Protein AF-A0A2V3DVJ8-F1 (afdb_monomer_lite)

Secondary structure (DSSP, 8-state):
---TTEEE-SS-EEEEEEES---EEEE-TTS-EEEE-SSS-EEE-TT-EEEE---SS-S-EEEEETT------BTTB-PPP---

Sequence (84 aa):
MFQPGALDAVEDQVLSVTRAPAPLFVTDMNGGRRFQVGESPFSLLAGERLKLGQPASGFRSYRAFRGGLSLPQVFFSRSIDLLS

Radius of gyration: 14.28 Å; chains: 1; bounding box: 32×28×44 Å

Foldseek 3Di:
DDDPAKDAAQAKWKKAKDDQFWWKWKAAPVRDIDTDGGPDIDIRHRRIMIGTHDGPDDDDMDMAIVVGDPDDDDPNDPDDDPDD

pLDDT: mean 91.85, std 9.25, range [45.84, 97.88]

Structure (mmCIF, N/CA/C/O backbone):
data_AF-A0A2V3DVJ8-F1
#
_entry.id   AF-A0A2V3DVJ8-F1
#
loop_
_atom_site.group_PDB
_atom_site.id
_atom_site.type_symbol
_atom_site.label_atom_id
_atom_site.label_alt_id
_atom_site.label_comp_id
_atom_site.label_asym_id
_atom_site.label_entity_id
_atom_site.label_seq_id
_atom_site.pdbx_PDB_ins_code
_atom_site.Cartn_x
_atom_site.Cartn_y
_atom_site.Cartn_z
_atom_site.occupancy
_atom_site.B_iso_or_equiv
_atom_site.auth_seq_id
_atom_site.auth_comp_id
_atom_site.auth_asym_id
_atom_site.auth_atom_id
_atom_site.pdbx_PDB_model_num
ATOM 1 N N . MET A 1 1 ? 4.210 -16.484 -0.105 1.00 53.62 1 MET A N 1
ATOM 2 C CA . MET A 1 1 ? 5.066 -15.740 0.846 1.00 53.62 1 MET A CA 1
ATOM 3 C C . MET A 1 1 ? 4.550 -14.312 0.922 1.00 53.62 1 MET A C 1
ATOM 5 O O . MET A 1 1 ? 4.587 -13.624 -0.089 1.00 53.62 1 MET A O 1
ATOM 9 N N . PHE A 1 2 ? 4.007 -13.891 2.066 1.00 45.84 2 PHE A N 1
ATOM 10 C CA . PHE A 1 2 ? 3.626 -12.494 2.297 1.00 45.84 2 PHE A CA 1
ATOM 11 C C . PHE A 1 2 ? 4.895 -11.635 2.245 1.00 45.84 2 PHE A C 1
ATOM 13 O O . PHE A 1 2 ? 5.835 -11.891 2.995 1.00 45.84 2 PHE A O 1
ATOM 20 N N . GLN A 1 3 ? 4.956 -10.670 1.326 1.00 58.34 3 GLN A N 1
ATOM 21 C CA . GLN A 1 3 ? 6.026 -9.674 1.304 1.00 58.34 3 GLN A CA 1
ATOM 22 C C . GLN A 1 3 ? 5.508 -8.426 2.020 1.00 58.34 3 GLN A C 1
ATOM 24 O O . GLN A 1 3 ? 4.600 -7.776 1.490 1.00 58.34 3 GLN A O 1
ATOM 29 N N . PRO A 1 4 ? 6.052 -8.075 3.200 1.00 63.38 4 PRO A N 1
ATOM 30 C CA . PRO A 1 4 ? 5.690 -6.838 3.874 1.00 63.38 4 PRO A CA 1
ATOM 31 C C . PRO A 1 4 ? 5.854 -5.665 2.901 1.00 63.38 4 PRO A C 1
ATOM 33 O O . PRO A 1 4 ? 6.927 -5.462 2.336 1.00 63.38 4 PRO A O 1
ATOM 36 N N . GLY A 1 5 ? 4.772 -4.925 2.661 1.00 75.19 5 GLY A N 1
ATOM 37 C CA . GLY A 1 5 ? 4.785 -3.755 1.784 1.00 75.19 5 GLY A CA 1
ATOM 38 C C . GLY A 1 5 ? 4.342 -3.973 0.331 1.00 75.19 5 GLY A C 1
ATOM 39 O O . GLY A 1 5 ? 4.320 -2.984 -0.405 1.00 75.19 5 GLY A O 1
ATOM 40 N N . ALA A 1 6 ? 3.925 -5.173 -0.083 1.00 90.19 6 ALA A N 1
ATOM 41 C CA . ALA A 1 6 ? 3.232 -5.380 -1.363 1.00 90.19 6 ALA A CA 1
ATOM 42 C C . ALA A 1 6 ? 1.697 -5.333 -1.203 1.00 90.19 6 ALA A C 1
ATOM 44 O O . ALA A 1 6 ? 1.180 -5.672 -0.141 1.00 90.19 6 ALA A O 1
ATOM 45 N N . LEU A 1 7 ? 0.982 -4.890 -2.239 1.00 93.94 7 LEU A N 1
ATOM 46 C CA . LEU A 1 7 ? -0.483 -4.921 -2.336 1.00 93.94 7 LEU A CA 1
ATOM 47 C C . LEU A 1 7 ? -0.883 -5.557 -3.661 1.00 93.94 7 LEU A C 1
ATOM 49 O O . LEU A 1 7 ? -0.396 -5.123 -4.702 1.00 93.94 7 LEU A O 1
ATOM 53 N N . ASP A 1 8 ? -1.783 -6.530 -3.602 1.00 95.56 8 ASP A N 1
ATOM 54 C CA . ASP A 1 8 ? -2.416 -7.129 -4.773 1.00 95.56 8 ASP A CA 1
ATOM 55 C C . ASP A 1 8 ? -3.814 -6.535 -4.922 1.00 95.56 8 ASP A C 1
ATOM 57 O O . ASP A 1 8 ? -4.617 -6.599 -3.988 1.00 95.56 8 ASP A O 1
ATOM 61 N N . ALA A 1 9 ? -4.094 -5.927 -6.070 1.00 96.25 9 ALA A N 1
ATOM 62 C CA . ALA A 1 9 ? -5.422 -5.425 -6.375 1.00 96.25 9 ALA A CA 1
ATOM 63 C C . ALA A 1 9 ? -6.311 -6.578 -6.838 1.00 96.25 9 ALA A C 1
ATOM 65 O O . ALA A 1 9 ? -6.058 -7.214 -7.858 1.00 96.25 9 ALA A O 1
ATOM 66 N N . VAL A 1 10 ? -7.369 -6.846 -6.079 1.00 96.19 10 VAL A N 1
ATOM 67 C CA . VAL A 1 10 ? -8.430 -7.788 -6.474 1.00 96.19 10 VAL A CA 1
ATOM 68 C C . VAL A 1 10 ? -9.507 -7.114 -7.328 1.00 96.19 10 VAL A C 1
ATOM 70 O O . VAL A 1 10 ? -10.225 -7.783 -8.060 1.00 96.19 10 VAL A O 1
ATOM 73 N N . GLU A 1 11 ? -9.586 -5.789 -7.250 1.00 96.56 11 GLU A N 1
ATOM 74 C CA . GLU A 1 11 ? -10.496 -4.918 -7.986 1.00 96.56 11 GLU A CA 1
ATOM 75 C C . GLU A 1 11 ? -9.753 -3.641 -8.391 1.00 96.56 11 GLU A C 1
ATOM 77 O O . GLU A 1 11 ? -8.706 -3.319 -7.818 1.00 96.56 11 GLU A O 1
ATOM 82 N N . ASP A 1 12 ? -10.308 -2.900 -9.348 1.00 97.88 12 ASP A N 1
ATOM 83 C CA . ASP A 1 12 ? -9.780 -1.593 -9.723 1.00 97.88 12 ASP A CA 1
ATOM 84 C C . ASP A 1 12 ? -9.892 -0.621 -8.549 1.00 97.88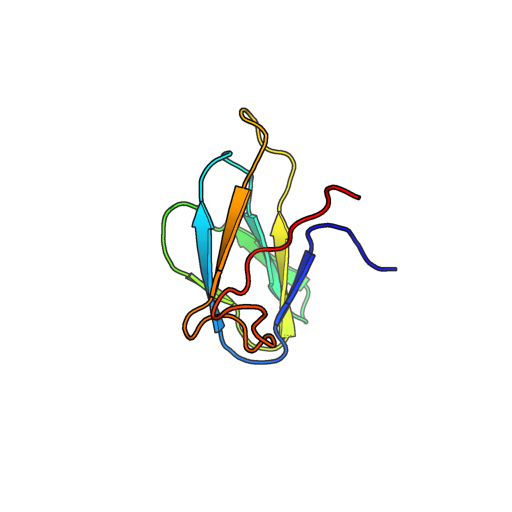 12 ASP A C 1
ATOM 86 O O . ASP A 1 12 ? -10.976 -0.382 -8.012 1.00 97.88 12 ASP A O 1
ATOM 90 N N . GLN A 1 13 ? -8.771 -0.012 -8.173 1.00 97.44 13 GLN A N 1
ATOM 91 C CA . GLN A 1 13 ? -8.727 0.896 -7.040 1.00 97.44 13 GLN A CA 1
ATOM 92 C C . GLN A 1 13 ? -7.895 2.140 -7.336 1.00 97.44 13 GLN A C 1
ATOM 94 O O . GLN A 1 13 ? -6.866 2.085 -7.998 1.00 97.44 13 GLN A O 1
ATOM 99 N N . VAL A 1 14 ? -8.321 3.286 -6.809 1.00 97.62 14 VAL A N 1
ATOM 100 C CA . VAL A 1 14 ? -7.522 4.512 -6.793 1.00 97.62 14 VAL A CA 1
ATOM 101 C C . V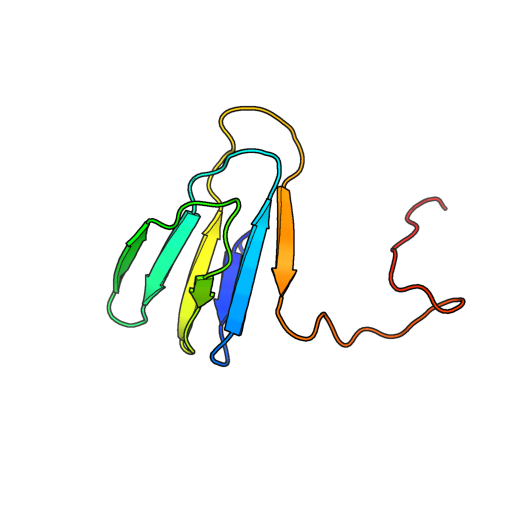AL A 1 14 ? -6.883 4.642 -5.422 1.00 97.62 14 VAL A C 1
ATOM 103 O O . VAL A 1 14 ? -7.573 4.631 -4.401 1.00 97.62 14 VAL A O 1
ATOM 106 N N . LEU A 1 15 ? -5.567 4.801 -5.383 1.00 96.62 15 LEU A N 1
ATOM 107 C CA . LEU A 1 15 ? -4.835 4.969 -4.135 1.00 96.62 15 LEU A CA 1
ATOM 108 C C . LEU A 1 15 ? -3.756 6.045 -4.256 1.00 96.62 15 LEU A C 1
ATOM 110 O O . LEU A 1 15 ? -3.419 6.496 -5.348 1.00 96.62 15 LEU A O 1
ATOM 114 N N . SER A 1 16 ? -3.220 6.474 -3.122 1.00 96.19 16 SER A N 1
ATOM 115 C CA . SER A 1 16 ? -2.050 7.347 -3.059 1.00 96.19 16 SER A CA 1
ATOM 116 C C . SER A 1 16 ? -1.053 6.824 -2.034 1.00 96.19 16 SER A C 1
ATOM 118 O O . SER A 1 16 ? -1.419 6.138 -1.077 1.00 96.19 16 SER A O 1
ATOM 120 N N . VAL A 1 17 ? 0.222 7.146 -2.247 1.00 95.50 17 VAL A N 1
ATOM 121 C CA . VAL A 1 17 ? 1.303 6.884 -1.294 1.00 95.50 17 VAL A CA 1
ATOM 122 C C . VAL A 1 17 ? 1.986 8.204 -0.978 1.00 95.50 17 VAL A C 1
ATOM 124 O O . VAL A 1 17 ? 2.400 8.901 -1.901 1.00 95.50 17 VAL A O 1
ATOM 127 N N . THR A 1 18 ? 2.098 8.543 0.303 1.00 94.38 18 THR A N 1
ATOM 128 C CA . THR A 1 18 ? 2.630 9.838 0.757 1.00 94.38 18 THR A CA 1
ATOM 129 C C . THR A 1 18 ? 3.728 9.678 1.808 1.00 94.38 18 THR A C 1
ATOM 131 O O . THR A 1 18 ? 3.895 8.600 2.394 1.00 94.38 18 THR A O 1
ATOM 134 N N . ARG A 1 19 ? 4.428 10.784 2.090 1.00 93.81 19 ARG A N 1
ATOM 135 C CA . ARG A 1 19 ? 5.541 10.946 3.039 1.00 93.81 19 ARG A CA 1
ATOM 136 C C . ARG A 1 19 ? 6.852 10.367 2.519 1.00 93.81 19 ARG A C 1
ATOM 138 O O . ARG A 1 19 ? 7.371 10.887 1.543 1.00 93.81 19 ARG A O 1
ATOM 145 N N . ALA A 1 20 ? 7.461 9.401 3.214 1.00 93.38 20 ALA A N 1
ATOM 146 C CA . ALA A 1 20 ? 8.827 8.985 2.906 1.00 93.38 20 ALA A CA 1
ATOM 147 C C . ALA A 1 20 ? 8.931 8.564 1.422 1.00 93.38 20 ALA A C 1
ATOM 149 O O . ALA A 1 20 ? 8.241 7.611 1.031 1.00 93.38 20 ALA A O 1
ATOM 150 N N . PRO A 1 21 ? 9.723 9.283 0.598 1.00 89.94 21 PRO A N 1
ATOM 151 C CA . PRO A 1 21 ? 9.745 9.093 -0.844 1.00 89.94 21 PRO A CA 1
ATOM 152 C C . PRO A 1 21 ? 10.378 7.743 -1.160 1.00 89.94 21 PRO A C 1
ATOM 154 O O . PRO A 1 21 ? 11.578 7.533 -0.968 1.00 89.94 21 PRO A O 1
ATOM 157 N N . ALA A 1 22 ? 9.544 6.822 -1.633 1.00 89.00 22 ALA A N 1
ATOM 158 C CA . ALA A 1 22 ? 9.919 5.466 -1.990 1.00 89.00 22 ALA A CA 1
ATOM 159 C C . ALA A 1 22 ? 9.567 5.196 -3.457 1.00 89.00 22 ALA A C 1
ATOM 161 O O . ALA A 1 22 ? 8.508 5.634 -3.917 1.00 89.00 22 ALA A O 1
ATOM 162 N N . PRO A 1 23 ? 10.409 4.457 -4.199 1.00 91.25 23 PRO A N 1
ATOM 163 C CA . PRO A 1 23 ? 10.068 4.057 -5.553 1.00 91.25 23 PRO A CA 1
ATOM 164 C C . PRO A 1 23 ? 8.863 3.114 -5.516 1.00 91.25 23 PRO A C 1
ATOM 166 O O . PRO A 1 23 ? 8.840 2.139 -4.757 1.00 91.25 23 PRO A O 1
ATOM 169 N N . LEU A 1 24 ? 7.859 3.415 -6.336 1.00 94.00 24 LEU A N 1
ATOM 170 C CA . LEU A 1 24 ? 6.638 2.629 -6.456 1.00 94.00 24 LEU A CA 1
ATOM 171 C C . LEU A 1 24 ? 6.670 1.862 -7.772 1.00 94.00 24 LEU A C 1
ATOM 173 O O . LEU A 1 24 ? 6.855 2.446 -8.843 1.00 94.00 24 LEU A O 1
ATOM 177 N N . PHE A 1 25 ? 6.469 0.554 -7.687 1.00 95.31 25 PHE A N 1
ATOM 178 C CA . PHE A 1 25 ? 6.442 -0.327 -8.843 1.00 95.31 25 PHE A CA 1
ATOM 179 C C . PHE A 1 25 ? 5.089 -0.999 -8.937 1.00 95.31 25 PHE A C 1
ATOM 181 O O . PHE A 1 25 ? 4.679 -1.669 -7.991 1.00 95.31 25 PHE A O 1
ATOM 188 N N . VAL A 1 26 ? 4.435 -0.844 -10.081 1.00 96.31 26 VAL A N 1
ATOM 189 C CA . VAL A 1 26 ? 3.232 -1.600 -10.411 1.00 96.31 26 VAL A CA 1
ATOM 190 C C . VAL A 1 26 ? 3.600 -2.665 -11.432 1.00 96.31 26 VAL A C 1
ATOM 192 O O . VAL A 1 26 ? 4.300 -2.364 -12.401 1.00 96.31 26 VAL A O 1
ATOM 195 N N . THR A 1 27 ? 3.172 -3.899 -11.188 1.00 97.00 27 THR A N 1
ATOM 196 C CA . THR A 1 27 ? 3.376 -5.039 -12.084 1.00 97.00 27 THR A CA 1
ATOM 197 C C . THR A 1 27 ? 2.035 -5.666 -12.430 1.00 97.00 27 THR A C 1
ATOM 199 O O . THR A 1 27 ? 1.272 -5.978 -11.519 1.00 97.00 27 THR A O 1
ATOM 202 N N . ASP A 1 28 ? 1.753 -5.841 -13.717 1.00 95.06 28 ASP A N 1
ATOM 203 C CA . ASP A 1 28 ? 0.554 -6.533 -14.194 1.00 95.06 28 ASP A CA 1
ATOM 204 C C . ASP A 1 28 ? 0.736 -8.065 -14.205 1.00 95.06 28 ASP A C 1
ATOM 206 O O . ASP A 1 28 ? 1.823 -8.594 -13.951 1.00 95.06 28 ASP A O 1
ATOM 210 N N . MET A 1 29 ? -0.338 -8.795 -14.515 1.00 90.62 29 MET A N 1
ATOM 211 C CA . MET A 1 29 ? -0.324 -10.264 -14.563 1.00 90.62 29 MET A CA 1
ATOM 212 C C . MET A 1 29 ? 0.552 -10.846 -15.685 1.00 90.62 29 MET A C 1
ATOM 214 O O . MET A 1 29 ? 0.964 -12.001 -15.601 1.00 90.62 29 MET A O 1
ATOM 218 N N . ASN A 1 30 ? 0.860 -10.054 -16.712 1.00 93.31 30 ASN A N 1
ATOM 219 C CA . ASN A 1 30 ? 1.697 -10.436 -17.848 1.00 93.31 30 ASN A CA 1
ATOM 220 C C . ASN A 1 30 ? 3.178 -10.065 -17.630 1.00 93.31 30 ASN A C 1
ATOM 222 O O . ASN A 1 30 ? 4.007 -10.284 -18.513 1.00 93.31 30 ASN A O 1
ATOM 226 N N . GLY A 1 31 ? 3.527 -9.505 -16.466 1.00 89.62 31 GLY A N 1
ATOM 227 C CA . GLY A 1 31 ? 4.880 -9.064 -16.130 1.00 89.62 31 GLY A CA 1
ATOM 228 C C . GLY A 1 31 ? 5.234 -7.659 -16.629 1.00 89.62 31 GLY A C 1
ATOM 229 O O . GLY A 1 31 ? 6.374 -7.223 -16.441 1.00 89.62 31 GLY A O 1
ATOM 230 N N . GLY A 1 32 ? 4.288 -6.927 -17.222 1.00 92.50 32 GLY A N 1
ATOM 231 C CA . GLY A 1 32 ? 4.451 -5.515 -17.545 1.00 92.50 32 GLY A CA 1
ATOM 232 C C . GLY A 1 32 ? 4.674 -4.704 -16.272 1.00 92.50 32 GLY A C 1
ATOM 233 O O . GLY A 1 32 ? 4.038 -4.941 -15.247 1.00 92.50 32 GLY A O 1
ATOM 234 N N . ARG A 1 33 ? 5.628 -3.767 -16.302 1.00 93.69 33 ARG A N 1
ATOM 235 C CA . ARG A 1 33 ? 6.013 -2.970 -15.130 1.00 93.69 33 ARG A CA 1
ATOM 236 C C . ARG A 1 33 ? 5.980 -1.489 -15.453 1.00 93.69 33 ARG A C 1
ATOM 238 O O . ARG A 1 33 ? 6.616 -1.051 -16.408 1.00 93.69 33 ARG A O 1
ATOM 245 N N . ARG A 1 34 ? 5.326 -0.709 -14.595 1.00 94.38 34 ARG A N 1
ATOM 246 C CA . ARG A 1 34 ? 5.350 0.756 -14.653 1.00 94.38 34 ARG A CA 1
ATOM 247 C C . ARG A 1 34 ? 5.821 1.361 -13.339 1.00 94.38 34 ARG A C 1
ATOM 249 O O . ARG A 1 34 ? 5.598 0.817 -12.254 1.00 94.38 34 ARG A O 1
ATOM 256 N N . PHE A 1 35 ? 6.489 2.499 -13.468 1.00 91.44 35 PHE A N 1
ATOM 257 C CA . PHE A 1 35 ? 6.850 3.345 -12.343 1.00 91.44 35 PHE A CA 1
ATOM 258 C C . PHE A 1 35 ? 5.683 4.250 -11.994 1.00 91.44 35 PHE A C 1
ATOM 260 O O . PHE A 1 35 ? 4.992 4.751 -12.881 1.00 91.44 35 PHE A O 1
ATOM 267 N N . GLN A 1 36 ? 5.503 4.481 -10.701 1.00 89.62 36 GLN A N 1
ATOM 268 C CA . GLN A 1 36 ? 4.531 5.436 -10.210 1.00 89.62 36 GLN A CA 1
ATOM 269 C C . GLN A 1 36 ? 5.226 6.470 -9.329 1.00 89.62 36 GLN A C 1
ATOM 271 O O . GLN A 1 36 ? 6.073 6.139 -8.496 1.00 89.62 36 GLN A O 1
ATOM 276 N N . VAL A 1 37 ? 4.863 7.734 -9.519 1.00 82.44 37 VAL A N 1
ATOM 277 C CA . VAL A 1 37 ? 5.283 8.813 -8.626 1.00 82.44 37 VAL A CA 1
ATOM 278 C C . VAL A 1 37 ? 4.302 8.848 -7.458 1.00 82.44 37 VAL A C 1
ATOM 280 O O . VAL A 1 37 ? 3.088 8.784 -7.667 1.00 82.44 37 VAL A O 1
ATOM 283 N N . GLY A 1 38 ? 4.829 8.895 -6.233 1.00 85.31 38 GLY A N 1
ATOM 284 C CA . GLY A 1 38 ? 4.026 9.123 -5.030 1.00 85.31 38 GLY A CA 1
ATOM 285 C C . GLY A 1 38 ? 3.413 10.528 -5.001 1.00 85.31 38 GLY A C 1
ATOM 286 O O . GLY A 1 38 ? 3.457 11.260 -5.987 1.00 85.31 38 GLY A O 1
ATOM 287 N N . GLU A 1 39 ? 2.825 10.908 -3.868 1.00 91.12 39 GLU A N 1
ATOM 288 C CA . GLU A 1 39 ? 2.251 12.248 -3.625 1.00 91.12 39 GLU A CA 1
ATOM 289 C C . GLU A 1 39 ? 1.129 12.670 -4.596 1.00 91.12 39 GLU A C 1
ATOM 291 O O . GLU A 1 39 ? 0.683 13.814 -4.597 1.00 91.12 39 GLU A O 1
ATOM 296 N N . SER A 1 40 ? 0.621 11.739 -5.404 1.00 93.00 40 SER A N 1
ATOM 297 C CA . SER A 1 40 ? -0.521 11.934 -6.295 1.00 93.00 40 SER A CA 1
ATOM 298 C C . SER A 1 40 ? -1.384 10.666 -6.333 1.00 93.00 40 SER A C 1
ATOM 300 O O . SER A 1 40 ? -0.860 9.565 -6.124 1.00 93.00 40 SER A O 1
ATOM 302 N N . PRO A 1 41 ? -2.710 10.780 -6.535 1.00 96.25 41 PRO A N 1
ATOM 303 C CA . PRO A 1 41 ? -3.572 9.619 -6.729 1.00 96.25 41 PRO A CA 1
ATOM 304 C C . PRO A 1 41 ? -3.253 8.885 -8.035 1.00 96.25 41 PRO A C 1
ATOM 306 O O . PRO A 1 41 ? -3.004 9.518 -9.060 1.00 96.25 41 PRO A O 1
ATOM 309 N N . PHE A 1 42 ? -3.330 7.557 -8.020 1.00 96.56 42 PHE A N 1
ATOM 310 C CA . PHE A 1 42 ? -3.171 6.719 -9.206 1.00 96.56 42 PHE A CA 1
ATOM 311 C C . PHE A 1 42 ? -4.051 5.471 -9.140 1.00 96.56 42 PHE A C 1
ATOM 313 O O . PHE A 1 42 ? -4.391 4.997 -8.055 1.00 96.56 42 PHE A O 1
ATOM 320 N N . SER A 1 43 ? -4.408 4.933 -10.306 1.00 96.75 43 SER A N 1
ATOM 321 C CA . SER A 1 43 ? -5.133 3.665 -10.402 1.00 96.75 43 SER A CA 1
ATOM 322 C C . SER A 1 43 ? -4.188 2.482 -10.199 1.00 96.75 43 SER A C 1
ATOM 324 O O . SER A 1 43 ? -3.062 2.502 -10.695 1.00 96.75 43 SER A O 1
ATOM 326 N N . LEU A 1 44 ? -4.663 1.455 -9.510 1.00 97.19 44 LEU A N 1
ATOM 327 C CA . LEU A 1 44 ? -4.113 0.109 -9.445 1.00 97.19 44 LEU A CA 1
ATOM 328 C C . LEU A 1 44 ? -5.237 -0.827 -9.897 1.00 97.19 44 LEU A C 1
ATOM 330 O O . LEU A 1 44 ? -6.263 -0.914 -9.225 1.00 97.19 44 LEU A O 1
ATOM 334 N N . LEU A 1 45 ? -5.087 -1.425 -11.073 1.00 97.31 45 LEU A N 1
ATOM 335 C CA . LEU A 1 45 ? -6.136 -2.217 -11.713 1.00 97.31 45 LEU A CA 1
ATOM 336 C C . LEU A 1 45 ? -6.201 -3.627 -11.127 1.00 97.31 45 LEU A C 1
ATOM 338 O O . LEU A 1 45 ? -5.214 -4.128 -10.587 1.00 97.31 45 LEU A O 1
ATOM 342 N N . ALA A 1 46 ? -7.345 -4.289 -11.270 1.00 97.12 46 ALA A N 1
ATOM 343 C CA . ALA A 1 46 ? -7.513 -5.676 -10.858 1.00 97.12 46 ALA A CA 1
ATOM 344 C C . ALA A 1 46 ? -6.418 -6.578 -11.469 1.00 97.12 46 ALA A C 1
ATOM 346 O O . ALA A 1 46 ? -6.144 -6.545 -12.669 1.00 97.12 46 ALA A O 1
ATOM 347 N N . GLY A 1 47 ? -5.777 -7.386 -10.627 1.00 96.50 47 GLY A N 1
ATOM 348 C CA . GLY A 1 47 ? -4.642 -8.234 -10.989 1.00 96.50 47 GLY A CA 1
ATOM 349 C C . GLY A 1 47 ? -3.279 -7.530 -10.979 1.00 96.50 47 GLY A C 1
ATOM 350 O O . GLY A 1 47 ? -2.259 -8.214 -11.071 1.00 96.50 47 GLY A O 1
ATOM 351 N N . GLU A 1 48 ? -3.216 -6.200 -10.836 1.00 97.19 48 GLU A N 1
ATOM 352 C CA . GLU A 1 48 ? -1.948 -5.491 -10.650 1.00 97.19 48 GLU A CA 1
ATOM 353 C C . GLU A 1 48 ? -1.429 -5.630 -9.208 1.00 97.19 48 GLU A C 1
ATOM 355 O O . GLU A 1 48 ? -2.172 -5.604 -8.222 1.00 97.19 48 GLU A O 1
ATOM 360 N N . ARG A 1 49 ? -0.104 -5.704 -9.077 1.00 96.00 49 ARG A N 1
ATOM 361 C CA . ARG A 1 49 ? 0.614 -5.680 -7.802 1.00 96.00 49 ARG A CA 1
ATOM 362 C C . ARG A 1 49 ? 1.370 -4.372 -7.643 1.00 96.00 49 ARG A C 1
ATOM 364 O O . ARG A 1 49 ? 2.234 -4.057 -8.457 1.00 96.00 49 ARG A O 1
ATOM 371 N N . LEU A 1 50 ? 1.139 -3.667 -6.541 1.00 95.75 50 LEU A N 1
ATOM 372 C CA . LEU A 1 50 ? 1.951 -2.532 -6.110 1.00 95.75 50 LEU A CA 1
ATOM 373 C C . LEU A 1 50 ? 3.027 -2.985 -5.120 1.00 95.75 50 LEU A C 1
ATOM 375 O O . LEU A 1 50 ? 2.731 -3.585 -4.086 1.00 95.75 50 LEU A O 1
ATOM 379 N N . LYS A 1 51 ? 4.276 -2.605 -5.379 1.00 94.12 51 LYS A N 1
ATOM 380 C CA . LYS A 1 51 ? 5.405 -2.769 -4.462 1.00 94.12 51 LYS A CA 1
ATOM 381 C C . LYS A 1 51 ? 6.033 -1.419 -4.142 1.00 94.12 51 LYS A C 1
ATOM 383 O O . LYS A 1 51 ? 6.395 -0.667 -5.044 1.00 94.12 51 LYS A O 1
ATOM 388 N N . LEU A 1 52 ? 6.213 -1.153 -2.850 1.00 92.12 52 LEU A N 1
ATOM 389 C CA . LEU A 1 52 ? 7.040 -0.047 -2.371 1.00 92.12 52 LEU A CA 1
ATOM 390 C C . LEU A 1 52 ? 8.476 -0.544 -2.209 1.00 92.12 52 LEU A C 1
ATOM 392 O O . LEU A 1 52 ? 8.709 -1.577 -1.579 1.00 92.12 52 LEU A O 1
ATOM 396 N N . GLY A 1 53 ? 9.430 0.176 -2.790 1.00 89.94 53 GLY A N 1
ATOM 397 C CA . GLY A 1 53 ? 10.844 -0.021 -2.496 1.00 89.94 53 GLY A CA 1
ATOM 398 C C . GLY A 1 53 ? 11.276 0.697 -1.219 1.00 89.94 53 GLY A C 1
ATOM 399 O O . GLY A 1 53 ? 10.466 1.267 -0.488 1.00 89.94 53 GLY A O 1
ATOM 400 N N . GLN A 1 54 ? 12.578 0.665 -0.955 1.00 89.62 54 GLN A N 1
ATOM 401 C CA . GLN A 1 54 ? 13.167 1.344 0.192 1.00 89.62 54 GLN A CA 1
ATOM 402 C C . GLN A 1 54 ? 13.136 2.868 -0.019 1.00 89.62 54 GLN A C 1
ATOM 404 O O . GLN A 1 54 ? 13.549 3.329 -1.087 1.00 89.62 54 GLN A O 1
ATOM 409 N N . PRO A 1 55 ? 12.656 3.654 0.961 1.00 90.44 55 PRO A N 1
ATOM 410 C CA . PRO A 1 55 ? 12.702 5.104 0.866 1.00 90.44 55 PRO A CA 1
ATOM 411 C C . PRO A 1 55 ? 14.146 5.613 0.929 1.00 90.44 55 PRO A C 1
ATOM 413 O O . PRO A 1 55 ? 14.970 5.073 1.668 1.00 90.44 55 PRO A O 1
ATOM 416 N N . ALA A 1 56 ? 14.445 6.674 0.176 1.00 88.62 56 ALA A N 1
ATOM 417 C CA . ALA A 1 56 ? 15.767 7.309 0.199 1.00 88.62 56 ALA A CA 1
ATOM 418 C C . ALA A 1 56 ? 15.998 8.142 1.47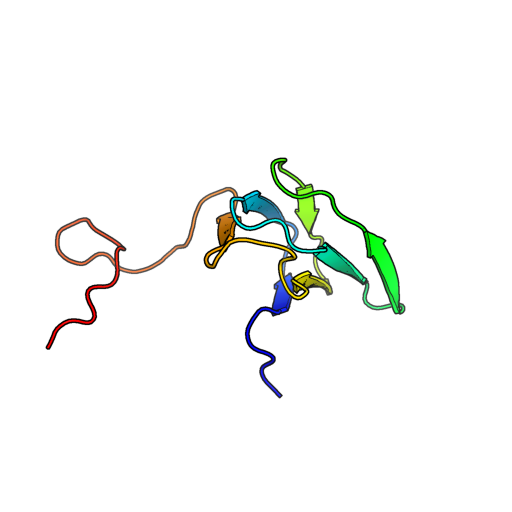5 1.00 88.62 56 ALA A C 1
ATOM 420 O O . ALA A 1 56 ? 17.135 8.373 1.881 1.00 88.62 56 ALA A O 1
ATOM 421 N N . SER A 1 57 ? 14.915 8.604 2.103 1.00 93.25 57 SER A N 1
ATOM 422 C CA . SER A 1 57 ? 14.921 9.380 3.341 1.00 93.25 57 SER A CA 1
ATOM 423 C C . SER A 1 57 ? 13.573 9.266 4.062 1.00 93.25 57 SER A C 1
ATOM 425 O O . SER A 1 57 ? 12.553 8.917 3.464 1.00 93.25 57 SER A O 1
ATOM 427 N N . GLY A 1 58 ? 13.556 9.566 5.363 1.00 93.56 58 GLY A N 1
ATOM 428 C CA . GLY A 1 58 ? 12.367 9.412 6.204 1.00 93.56 58 GLY A CA 1
ATOM 429 C C . GLY A 1 58 ? 12.098 7.960 6.617 1.00 93.56 58 GLY A C 1
ATOM 430 O O . GLY A 1 58 ? 12.833 7.045 6.264 1.00 93.56 58 GLY A O 1
ATOM 431 N N . PHE A 1 59 ? 11.043 7.759 7.412 1.00 89.75 59 PHE A N 1
ATOM 432 C CA . PHE A 1 59 ? 10.774 6.465 8.061 1.00 89.75 59 PHE A CA 1
ATOM 433 C C . PHE A 1 59 ? 9.406 5.869 7.741 1.00 89.75 59 PHE A C 1
ATOM 435 O O . PHE A 1 59 ? 9.256 4.652 7.704 1.00 89.75 59 PHE A O 1
ATOM 442 N N . ARG A 1 60 ? 8.385 6.711 7.558 1.00 92.94 60 ARG A N 1
ATOM 443 C CA . ARG A 1 60 ? 6.996 6.267 7.414 1.00 92.94 60 ARG A CA 1
ATOM 444 C C . ARG A 1 60 ? 6.437 6.729 6.080 1.00 92.94 60 ARG A C 1
ATOM 446 O O . ARG A 1 60 ? 6.535 7.910 5.746 1.00 92.94 60 ARG A O 1
ATOM 453 N N . SER A 1 61 ? 5.802 5.800 5.382 1.00 91.88 61 SER A N 1
ATOM 454 C CA . SER A 1 61 ? 4.951 6.077 4.230 1.00 91.88 61 SER A CA 1
ATOM 455 C C . SER A 1 61 ? 3.525 5.676 4.578 1.00 91.88 61 SER A C 1
ATOM 457 O O . SER A 1 61 ? 3.307 4.681 5.272 1.00 91.88 61 SER A O 1
ATOM 459 N N . TYR A 1 62 ? 2.558 6.436 4.083 1.00 94.12 62 TYR A N 1
ATOM 460 C CA . TYR A 1 62 ? 1.138 6.156 4.277 1.00 94.12 62 TYR A CA 1
ATOM 461 C C . TYR A 1 62 ? 0.509 5.804 2.942 1.00 94.12 62 TYR A C 1
ATOM 463 O O . TYR A 1 62 ? 0.929 6.318 1.908 1.00 94.12 62 TYR A O 1
ATOM 471 N N . ARG A 1 63 ? -0.492 4.925 2.970 1.00 94.25 63 ARG A N 1
ATOM 472 C CA . ARG A 1 63 ? -1.271 4.545 1.792 1.00 94.25 63 ARG A CA 1
ATOM 473 C C . ARG A 1 63 ? -2.726 4.872 2.056 1.00 94.25 63 ARG A C 1
ATOM 475 O O . ARG A 1 63 ? -3.268 4.432 3.068 1.00 94.25 63 ARG A O 1
ATOM 482 N N . ALA A 1 64 ? -3.332 5.641 1.166 1.00 95.75 64 ALA A N 1
ATOM 483 C CA . ALA A 1 64 ? -4.749 5.958 1.226 1.00 95.75 64 ALA A CA 1
ATOM 484 C C . ALA A 1 64 ? -5.451 5.329 0.028 1.00 95.75 64 ALA A C 1
ATOM 486 O O . ALA A 1 64 ? -4.910 5.337 -1.072 1.00 95.75 64 ALA A O 1
ATOM 487 N N . PHE A 1 65 ? -6.651 4.803 0.248 1.00 96.94 65 PHE A N 1
ATOM 488 C CA . PHE A 1 65 ? -7.472 4.151 -0.768 1.00 96.94 65 PHE A CA 1
ATOM 489 C C . PHE A 1 65 ? -8.759 4.950 -0.930 1.00 96.94 65 PHE A C 1
ATOM 491 O O . PHE A 1 65 ? -9.343 5.389 0.068 1.00 96.94 65 PHE A O 1
ATOM 498 N N . ARG A 1 66 ? -9.217 5.148 -2.165 1.00 97.69 66 ARG A N 1
ATOM 499 C CA . ARG A 1 66 ? -10.512 5.776 -2.424 1.00 97.69 66 ARG A CA 1
ATOM 500 C C . ARG A 1 66 ? -11.613 4.919 -1.790 1.00 97.69 66 ARG A C 1
ATOM 502 O O . ARG A 1 66 ? -11.641 3.710 -1.958 1.00 97.69 66 ARG A O 1
ATOM 509 N N . GLY A 1 67 ? -12.499 5.555 -1.022 1.00 97.31 67 GLY A N 1
ATOM 510 C CA . GLY A 1 67 ? -13.531 4.869 -0.229 1.00 97.31 67 GLY A CA 1
ATOM 511 C C . GLY A 1 67 ? -13.079 4.432 1.173 1.00 97.31 67 GLY A C 1
ATOM 512 O O . GLY A 1 67 ? -13.923 4.192 2.032 1.00 97.31 67 GLY A O 1
ATOM 513 N N . GLY A 1 68 ? -11.772 4.429 1.453 1.00 96.44 68 GLY A N 1
ATOM 514 C CA . GLY A 1 68 ? -11.222 4.040 2.751 1.00 96.44 68 GLY A CA 1
ATOM 515 C C . GLY A 1 68 ? -11.228 2.528 2.996 1.00 96.44 68 GLY A C 1
ATOM 516 O O . GLY A 1 68 ? -11.561 1.732 2.125 1.00 96.44 68 GLY A O 1
ATOM 517 N N . LEU A 1 69 ? -10.818 2.126 4.202 1.00 94.44 69 LEU A N 1
ATOM 518 C CA . LEU A 1 69 ? -10.800 0.723 4.620 1.00 94.44 69 LEU A CA 1
ATOM 519 C C . LEU A 1 69 ? -12.042 0.403 5.458 1.00 94.44 69 LEU A C 1
ATOM 521 O O . LEU A 1 69 ? -12.303 1.062 6.471 1.00 94.44 69 LEU A O 1
ATOM 525 N N . SER A 1 70 ? -12.777 -0.638 5.060 1.00 94.88 70 SER A N 1
ATOM 526 C CA . SER A 1 70 ? -13.935 -1.154 5.798 1.00 94.88 70 SER A CA 1
ATOM 527 C C . SER A 1 70 ? -13.482 -2.006 6.987 1.00 94.88 70 SER A C 1
ATOM 529 O O . SER A 1 70 ? -13.515 -3.233 6.957 1.00 94.88 70 SER A O 1
ATOM 531 N N . LEU A 1 71 ? -12.982 -1.336 8.027 1.00 95.44 71 LEU A N 1
ATOM 532 C CA . LEU A 1 71 ? -12.593 -1.964 9.290 1.00 95.44 71 LEU A CA 1
ATOM 533 C C . LEU A 1 71 ? -13.611 -1.625 10.389 1.00 95.44 71 LEU A C 1
ATOM 535 O O . LEU A 1 71 ? -14.162 -0.511 10.373 1.00 95.44 71 LEU A O 1
ATOM 539 N N . PRO A 1 72 ? -13.836 -2.535 11.356 1.00 96.44 72 PRO A N 1
ATOM 540 C CA . PRO A 1 72 ? -14.594 -2.235 12.565 1.00 96.44 72 PRO A CA 1
ATOM 541 C C . PRO A 1 72 ? -14.037 -1.010 13.291 1.00 96.44 72 PRO A C 1
ATOM 543 O O . PRO A 1 72 ? -12.848 -0.700 13.198 1.00 96.44 72 PRO A O 1
ATOM 546 N N . GLN A 1 73 ? -14.906 -0.321 14.024 1.00 96.38 73 GLN A N 1
ATOM 547 C CA . GLN A 1 73 ? -14.518 0.813 14.852 1.00 96.38 73 GLN A CA 1
ATOM 548 C C . GLN A 1 73 ? -14.509 0.427 16.329 1.00 96.38 73 GLN A C 1
ATOM 550 O O . GLN A 1 73 ? -15.393 -0.292 16.790 1.00 96.38 73 GLN A O 1
ATOM 555 N N . VAL A 1 74 ? -13.553 0.979 17.071 1.00 96.50 74 VAL A N 1
ATOM 556 C CA . VAL A 1 74 ? -13.535 0.991 18.537 1.00 96.50 74 VAL A CA 1
ATOM 557 C C . VAL A 1 74 ? -13.587 2.450 18.962 1.00 96.50 74 VAL A C 1
ATOM 559 O O . VAL A 1 74 ? -12.791 3.259 18.489 1.00 96.50 74 VAL A O 1
ATOM 562 N N . PHE A 1 75 ? -14.576 2.811 19.781 1.00 95.56 75 PHE A N 1
ATOM 563 C CA . PHE A 1 75 ? -14.847 4.206 20.157 1.00 95.56 75 PHE A CA 1
ATOM 564 C C . PHE 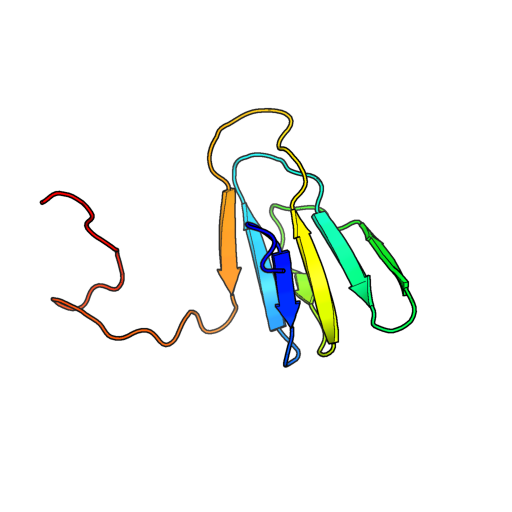A 1 75 ? -14.867 5.168 18.954 1.00 95.56 75 PHE A C 1
ATOM 566 O O . PHE A 1 75 ? -14.196 6.196 18.949 1.00 95.56 75 PHE A O 1
ATOM 573 N N . PHE A 1 76 ? -15.616 4.809 17.904 1.00 96.25 76 PHE A N 1
ATOM 574 C CA . PHE A 1 76 ? -15.746 5.583 16.657 1.00 96.25 76 PHE A CA 1
ATOM 5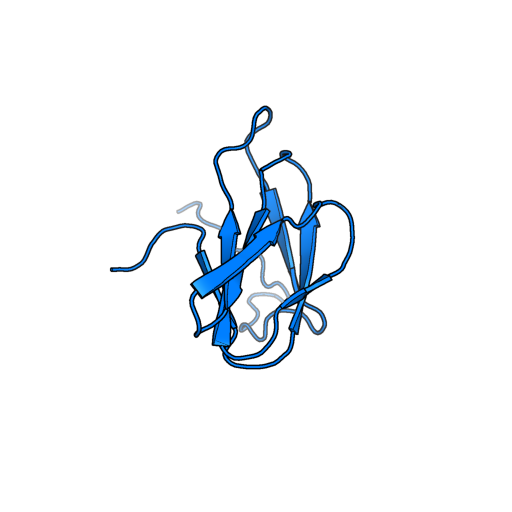75 C C . PHE A 1 76 ? -14.436 5.796 15.870 1.00 96.25 76 PHE A C 1
ATOM 577 O O . PHE A 1 76 ? -14.418 6.520 14.875 1.00 96.25 76 PHE A O 1
ATOM 584 N N . SER A 1 77 ? -13.346 5.137 16.267 1.00 96.62 77 SER A N 1
ATOM 585 C CA . SER A 1 77 ? -12.030 5.237 15.641 1.00 96.62 77 SER A CA 1
ATOM 586 C C . SER A 1 77 ? -11.611 3.916 14.997 1.00 96.62 77 SER A C 1
ATOM 588 O O . SER A 1 77 ? -12.009 2.836 15.428 1.00 96.62 77 SER A O 1
ATOM 590 N N . ARG A 1 78 ? -10.791 4.014 13.945 1.00 96.56 78 ARG A N 1
ATOM 591 C CA . ARG A 1 78 ? -10.085 2.880 13.314 1.00 96.56 78 ARG A CA 1
ATOM 592 C C . ARG A 1 78 ? -8.573 2.934 13.549 1.00 96.56 78 ARG A C 1
ATOM 594 O O . ARG A 1 78 ? -7.836 2.145 12.964 1.00 96.56 78 ARG A O 1
ATOM 601 N N . SER A 1 79 ? -8.100 3.892 14.345 1.00 95.50 79 SER A N 1
ATOM 602 C CA . SER A 1 79 ? -6.696 3.945 14.747 1.00 95.50 79 SER A CA 1
ATOM 603 C C . SER A 1 79 ? -6.379 2.764 15.657 1.00 95.50 79 SER A C 1
ATOM 605 O O . SER A 1 79 ? -7.188 2.3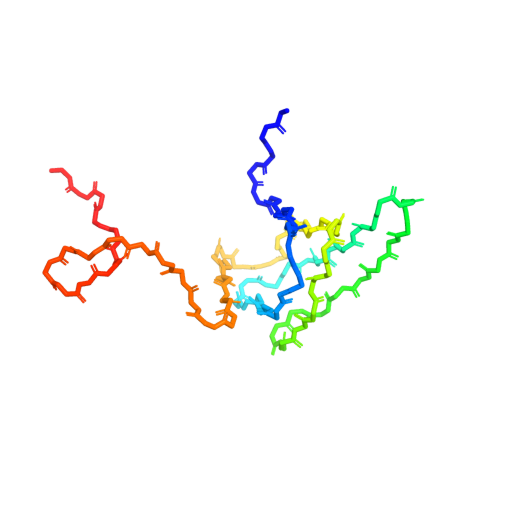94 16.504 1.00 95.50 79 SER A O 1
ATOM 607 N N . ILE A 1 80 ? -5.198 2.181 15.473 1.00 94.81 80 ILE A N 1
ATOM 608 C CA . ILE A 1 80 ? -4.724 1.045 16.261 1.00 94.81 80 ILE A CA 1
ATOM 609 C C . ILE A 1 80 ? -3.878 1.594 17.410 1.00 94.81 80 ILE A C 1
ATOM 611 O O . ILE A 1 80 ? -2.869 2.254 17.157 1.00 94.81 80 ILE A O 1
ATOM 615 N N . ASP A 1 81 ? -4.288 1.313 18.645 1.00 94.75 81 ASP A N 1
ATOM 616 C CA . ASP A 1 81 ? -3.450 1.481 19.831 1.00 94.75 81 ASP A CA 1
ATOM 617 C C . ASP A 1 81 ? -2.729 0.156 20.110 1.00 94.75 81 ASP A C 1
ATOM 619 O O . ASP A 1 81 ? -3.352 -0.906 20.113 1.00 94.75 81 ASP A O 1
ATOM 623 N N . LEU A 1 82 ? -1.407 0.216 20.255 1.00 95.19 82 LEU A N 1
ATOM 624 C CA . LEU A 1 82 ? -0.549 -0.948 20.494 1.00 95.19 82 LEU A CA 1
ATOM 625 C C . LEU A 1 82 ? 0.023 -0.966 21.913 1.00 95.19 82 LEU A C 1
ATOM 627 O O . LEU A 1 82 ? 0.709 -1.927 22.260 1.00 95.19 82 LEU A O 1
ATOM 631 N N . LEU A 1 83 ? -0.189 0.093 22.703 1.00 92.94 83 LEU A N 1
ATOM 632 C CA . LEU A 1 83 ? 0.296 0.128 24.073 1.00 92.94 83 LEU A CA 1
ATOM 633 C C . LEU A 1 83 ? -0.543 -0.839 24.918 1.00 92.94 83 LEU A C 1
ATOM 635 O O . LEU A 1 83 ? -1.771 -0.774 24.908 1.00 92.94 83 LEU A O 1
ATOM 639 N N . SER A 1 84 ? 0.138 -1.753 25.607 1.00 74.88 84 SER A N 1
ATOM 640 C CA . SER A 1 84 ? -0.455 -2.731 26.526 1.00 74.88 84 SER A CA 1
ATOM 641 C C . SER A 1 84 ? -0.440 -2.236 27.961 1.00 74.88 84 SER A C 1
ATOM 643 O O . SER A 1 84 ? 0.656 -1.777 28.367 1.00 74.88 84 SER A O 1
#

Organism: NCBI:txid291045

InterPro domains:
  IPR003778 Carboxyltransferase domain, subdomain A and B [PF02626] (6-83)